Protein AF-A0AAW4WTK1-F1 (afdb_monomer)

Secondary structure (DSSP, 8-state):
--TT---------TT-TTTTTSSHHHHHHHHHHHHHHHH-TTS-EEEEEETT-HHHHHHHHHTT-EEEEEEEEEEETTEEEEEEEEEE-

Structure (mmCIF, N/CA/C/O backbone):
data_AF-A0AAW4WTK1-F1
#
_entry.id   AF-A0AAW4WTK1-F1
#
loop_
_atom_site.group_PDB
_atom_site.id
_atom_site.type_symbol
_atom_site.label_atom_id
_atom_site.label_alt_id
_atom_site.label_comp_id
_atom_site.label_asym_id
_atom_site.label_entity_id
_atom_site.label_seq_id
_atom_site.pdbx_PDB_ins_code
_atom_site.Cartn_x
_atom_site.Cartn_y
_atom_site.Cartn_z
_atom_site.occupancy
_atom_site.B_iso_or_equiv
_atom_site.auth_seq_id
_atom_site.auth_comp_id
_atom_site.auth_asym_id
_atom_site.auth_atom_id
_atom_site.pdbx_PDB_model_num
ATOM 1 N N . GLN A 1 1 ? 2.276 19.692 -7.022 1.00 27.14 1 GLN A N 1
ATOM 2 C CA . GLN A 1 1 ? 1.733 20.172 -5.735 1.00 27.14 1 GLN A CA 1
ATOM 3 C C . GLN A 1 1 ? 0.833 19.074 -5.177 1.00 27.14 1 GLN A C 1
ATOM 5 O O . GLN A 1 1 ? -0.279 18.928 -5.651 1.00 27.14 1 GLN A O 1
ATOM 10 N N . CYS A 1 2 ? 1.327 18.253 -4.246 1.00 25.11 2 CYS A N 1
ATOM 11 C CA . CYS A 1 2 ? 0.506 17.281 -3.512 1.00 25.11 2 CYS A CA 1
ATOM 12 C C . CYS A 1 2 ? 0.571 17.647 -2.032 1.00 25.11 2 CYS A C 1
ATOM 14 O O . CYS A 1 2 ? 1.368 17.114 -1.266 1.00 25.11 2 CYS A O 1
ATOM 16 N N . GLN A 1 3 ? -0.224 18.648 -1.669 1.00 27.06 3 GLN A N 1
ATOM 17 C CA . GLN A 1 3 ? -0.492 19.008 -0.285 1.00 27.06 3 GLN A CA 1
ATOM 18 C C . GLN A 1 3 ? -1.513 17.991 0.256 1.00 27.06 3 GLN A C 1
ATOM 20 O O . GLN A 1 3 ? -2.546 17.796 -0.376 1.00 27.06 3 GLN A O 1
ATOM 25 N N . ASN A 1 4 ? -1.217 17.353 1.397 1.00 31.45 4 ASN A N 1
ATOM 26 C CA . ASN A 1 4 ? -2.082 16.456 2.203 1.00 31.45 4 ASN A CA 1
ATOM 27 C C . ASN A 1 4 ? -1.891 14.933 2.130 1.00 31.45 4 ASN A C 1
ATOM 29 O O . ASN A 1 4 ? -2.706 14.204 2.701 1.00 31.45 4 ASN A O 1
ATOM 33 N N . CYS A 1 5 ? -0.802 14.435 1.558 1.00 32.16 5 CYS A N 1
ATOM 34 C CA . CYS A 1 5 ? -0.487 13.012 1.630 1.00 32.16 5 CYS A CA 1
ATOM 35 C C . CYS A 1 5 ? 0.572 12.783 2.707 1.00 32.16 5 CYS A C 1
ATOM 37 O O . CYS A 1 5 ? 1.702 13.242 2.555 1.00 32.16 5 CYS A O 1
ATOM 39 N N . PHE A 1 6 ? 0.210 12.108 3.802 1.00 35.06 6 PHE A N 1
ATOM 40 C CA . PHE A 1 6 ? 1.169 11.602 4.787 1.00 35.06 6 PHE A CA 1
ATOM 41 C C . PHE A 1 6 ? 2.040 10.540 4.097 1.00 35.06 6 PHE A C 1
ATOM 43 O O . PHE A 1 6 ? 1.809 9.342 4.219 1.00 35.06 6 PHE A O 1
ATOM 50 N N . PHE A 1 7 ? 3.036 10.987 3.328 1.00 36.56 7 PHE A N 1
ATOM 51 C CA . PHE A 1 7 ? 4.183 10.173 2.973 1.00 36.56 7 PHE A CA 1
ATOM 52 C C . PHE A 1 7 ? 4.898 9.900 4.283 1.00 36.56 7 PHE A C 1
ATOM 54 O O . PHE A 1 7 ? 5.755 10.668 4.725 1.00 36.56 7 PHE A O 1
ATOM 61 N N . VAL A 1 8 ? 4.542 8.797 4.935 1.00 43.66 8 VAL A N 1
ATOM 62 C CA . VAL A 1 8 ? 5.515 8.192 5.821 1.00 43.66 8 VAL A CA 1
ATOM 63 C C . VAL A 1 8 ? 6.641 7.815 4.866 1.00 43.66 8 VAL A C 1
ATOM 65 O O . VAL A 1 8 ? 6.495 6.946 4.011 1.00 43.66 8 VAL A O 1
ATOM 68 N N . TYR A 1 9 ? 7.748 8.534 4.956 1.00 43.38 9 TYR A N 1
ATOM 69 C CA . TYR A 1 9 ? 9.036 8.015 4.559 1.00 43.38 9 TYR A CA 1
ATOM 70 C C . TYR A 1 9 ? 9.513 7.148 5.736 1.00 43.38 9 TYR A C 1
ATOM 72 O O . TYR A 1 9 ? 10.382 7.608 6.474 1.00 43.38 9 TYR A O 1
ATOM 80 N N . PRO A 1 10 ? 9.050 5.899 5.991 1.00 45.72 10 PRO A N 1
ATOM 81 C CA . PRO A 1 10 ? 9.949 4.978 6.623 1.00 45.72 10 PRO A CA 1
ATOM 82 C C . PRO A 1 10 ? 10.782 4.409 5.474 1.00 45.72 10 PRO A C 1
ATOM 84 O O . PRO A 1 10 ? 10.712 3.223 5.166 1.00 45.72 10 PRO A O 1
ATOM 87 N N . ILE A 1 11 ? 11.677 5.241 4.930 1.00 42.91 11 ILE A N 1
ATOM 88 C CA . ILE A 1 11 ? 13.018 4.758 4.586 1.00 42.91 11 ILE A CA 1
ATOM 89 C C . ILE A 1 11 ? 13.749 4.535 5.925 1.00 42.91 11 ILE A C 1
ATOM 91 O O . ILE A 1 11 ? 14.867 4.980 6.148 1.00 42.91 11 ILE A O 1
ATOM 95 N N . ILE A 1 12 ? 13.099 3.853 6.875 1.00 46.19 12 ILE A N 1
ATOM 96 C CA . ILE A 1 12 ? 13.806 3.139 7.922 1.00 46.19 12 ILE A CA 1
ATOM 97 C C . ILE A 1 12 ? 14.131 1.834 7.241 1.00 46.19 12 ILE A C 1
ATOM 99 O O . ILE A 1 12 ? 13.378 0.862 7.201 1.00 46.19 12 ILE A O 1
ATOM 103 N N . ASP A 1 13 ? 15.201 2.001 6.496 1.00 43.38 13 ASP A N 1
ATOM 104 C CA . ASP A 1 13 ? 15.622 1.222 5.383 1.00 43.38 13 ASP A CA 1
ATOM 105 C C . ASP A 1 13 ? 15.647 -0.253 5.788 1.00 43.38 13 ASP A C 1
ATOM 107 O O . ASP A 1 13 ? 16.435 -0.673 6.636 1.00 43.38 13 ASP A O 1
ATOM 111 N N . CYS A 1 14 ? 14.831 -1.078 5.129 1.00 40.91 14 CYS A N 1
ATOM 112 C CA . CYS A 1 14 ? 15.135 -2.506 5.043 1.00 40.91 14 CYS A CA 1
ATOM 113 C C . CYS A 1 14 ? 16.499 -2.750 4.346 1.00 40.91 14 CYS A C 1
ATOM 115 O O . CYS A 1 14 ? 16.912 -3.908 4.244 1.00 40.91 14 CYS A O 1
ATOM 117 N N . ASN A 1 15 ? 17.198 -1.697 3.879 1.00 40.78 15 ASN A N 1
ATOM 118 C CA . ASN A 1 15 ? 18.610 -1.727 3.494 1.00 40.78 15 ASN A CA 1
ATOM 119 C C . ASN A 1 15 ? 19.604 -1.324 4.598 1.00 40.78 15 ASN A C 1
ATOM 121 O O . ASN A 1 15 ? 20.806 -1.474 4.370 1.00 40.78 15 ASN A O 1
ATOM 125 N N . LEU A 1 16 ? 19.186 -0.899 5.801 1.00 43.38 16 LEU A N 1
ATOM 126 C CA . LEU A 1 16 ? 20.127 -0.739 6.914 1.00 43.38 16 LEU A CA 1
ATOM 127 C C . LEU A 1 16 ? 20.472 -2.140 7.439 1.00 43.38 16 LEU A C 1
ATOM 129 O O . LEU A 1 16 ? 19.848 -2.669 8.359 1.00 43.38 16 LEU A O 1
ATOM 133 N N . LYS A 1 17 ? 21.466 -2.764 6.798 1.00 43.84 17 LYS A N 1
ATOM 134 C CA . LYS A 1 17 ? 21.923 -4.154 6.993 1.00 43.84 17 LYS A CA 1
ATOM 135 C C . LYS A 1 17 ? 22.105 -4.549 8.473 1.00 43.84 17 LYS A C 1
ATOM 137 O O . LYS A 1 17 ? 21.963 -5.720 8.804 1.00 43.84 17 LYS A O 1
ATOM 142 N N . ASN A 1 18 ? 22.343 -3.573 9.357 1.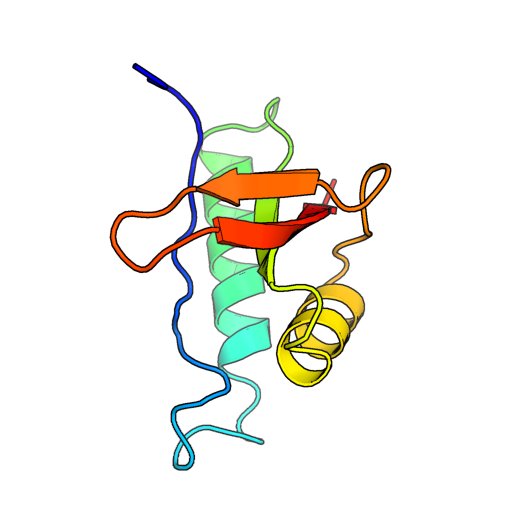00 45.34 18 ASN A N 1
ATOM 143 C CA . ASN A 1 18 ? 22.594 -3.749 10.793 1.00 45.34 18 ASN A CA 1
ATOM 144 C C . ASN A 1 18 ? 21.345 -3.729 11.704 1.00 45.34 18 ASN A C 1
ATOM 146 O O . ASN A 1 18 ? 21.465 -4.003 12.899 1.00 45.34 18 ASN A O 1
ATOM 150 N N . LEU A 1 19 ? 20.152 -3.409 11.184 1.00 49.88 19 LEU A N 1
ATOM 151 C CA . LEU A 1 19 ? 18.897 -3.366 11.963 1.00 49.88 19 LEU A CA 1
ATOM 152 C C . LEU A 1 19 ? 17.825 -4.352 11.466 1.00 49.88 19 LEU A C 1
ATOM 154 O O . LEU A 1 19 ? 16.756 -4.465 12.075 1.00 49.88 19 LEU A O 1
ATOM 158 N N . CYS A 1 20 ? 18.110 -5.108 10.401 1.00 47.38 20 CYS A N 1
ATOM 159 C CA . CYS A 1 20 ? 17.284 -6.243 9.993 1.00 47.38 20 CYS A CA 1
ATOM 160 C C . CYS A 1 20 ? 17.176 -7.290 11.123 1.00 47.38 20 CYS A C 1
ATOM 162 O O . CYS A 1 20 ? 18.096 -7.468 11.914 1.00 47.38 20 CYS A O 1
ATOM 164 N N . ASN A 1 21 ? 16.039 -7.995 11.190 1.00 52.56 21 ASN A N 1
ATOM 165 C CA . ASN A 1 21 ? 15.713 -9.052 12.169 1.00 52.56 21 ASN A CA 1
ATOM 166 C C . ASN A 1 21 ? 15.490 -8.623 13.631 1.00 52.56 21 ASN A C 1
ATOM 168 O O . ASN A 1 21 ? 15.309 -9.479 14.491 1.00 52.56 21 ASN A O 1
ATOM 172 N N . LYS A 1 22 ? 15.407 -7.320 13.927 1.00 59.59 22 LYS A N 1
ATOM 173 C CA . LYS A 1 22 ? 15.102 -6.821 15.284 1.00 59.59 22 LYS A CA 1
ATOM 174 C C . LYS A 1 22 ? 13.661 -6.323 15.478 1.00 59.59 22 LYS A C 1
ATOM 176 O O . LYS A 1 22 ? 13.371 -5.646 16.455 1.00 59.59 22 LYS A O 1
ATOM 181 N N . HIS A 1 23 ? 12.753 -6.622 14.544 1.00 62.69 23 HIS A N 1
ATOM 182 C CA . HIS A 1 23 ? 11.329 -6.225 14.574 1.00 62.69 23 HIS A CA 1
ATOM 183 C C . HIS A 1 23 ? 11.045 -4.706 14.645 1.00 62.69 23 HIS A C 1
ATOM 185 O O . HIS A 1 23 ? 9.884 -4.300 14.720 1.00 62.69 23 HIS A O 1
ATOM 191 N N . TYR A 1 24 ? 12.064 -3.843 14.540 1.00 65.69 24 TYR A N 1
ATOM 192 C CA . TYR A 1 24 ? 11.888 -2.386 14.592 1.00 65.69 24 TYR A CA 1
ATOM 193 C C . TYR A 1 24 ? 10.994 -1.849 13.476 1.00 65.69 24 TYR A C 1
ATOM 195 O O . TYR A 1 24 ? 10.145 -1.011 13.752 1.00 65.69 24 TYR A O 1
ATOM 203 N N . GLY A 1 25 ? 11.120 -2.372 12.250 1.00 64.56 25 GLY A N 1
ATOM 204 C CA . GLY A 1 25 ? 10.294 -1.931 11.121 1.00 64.56 25 GLY A CA 1
ATOM 205 C C . GLY A 1 25 ? 8.796 -2.112 11.381 1.00 64.56 25 GLY A C 1
ATOM 206 O O . GLY A 1 25 ? 8.018 -1.188 11.178 1.00 64.56 25 GLY A O 1
ATOM 207 N N . GLN A 1 26 ? 8.394 -3.265 11.925 1.00 67.75 26 GLN A N 1
ATOM 208 C CA . GLN A 1 26 ? 6.997 -3.525 12.288 1.00 67.75 26 GLN A CA 1
ATOM 209 C C . GLN A 1 26 ? 6.539 -2.647 13.454 1.00 67.75 26 GLN A C 1
ATOM 211 O O . GLN A 1 26 ? 5.445 -2.091 13.407 1.00 67.75 26 GLN A O 1
ATOM 216 N N . ARG A 1 27 ? 7.380 -2.483 14.483 1.00 74.06 27 ARG A N 1
ATOM 217 C CA . ARG A 1 27 ? 7.046 -1.668 15.657 1.00 74.06 27 ARG A CA 1
ATOM 218 C C . ARG A 1 27 ? 6.878 -0.194 15.295 1.00 74.06 27 ARG A C 1
ATOM 220 O O . ARG A 1 27 ? 5.916 0.427 15.730 1.00 74.06 27 ARG A O 1
A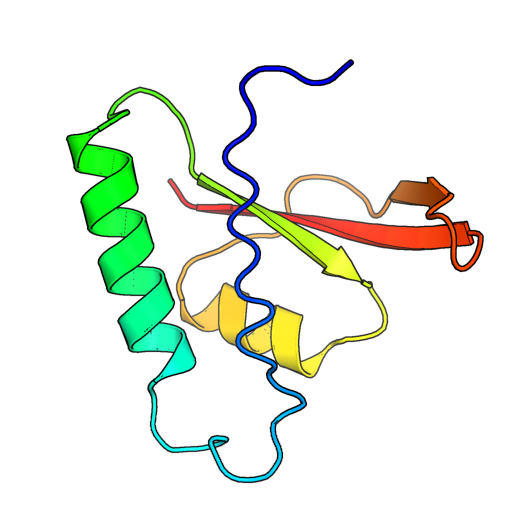TOM 227 N N . MET A 1 28 ? 7.770 0.345 14.468 1.00 75.56 28 MET A N 1
ATOM 228 C CA . MET A 1 28 ? 7.679 1.712 13.958 1.00 75.56 28 MET A CA 1
ATOM 229 C C . MET A 1 28 ? 6.436 1.893 13.094 1.00 75.56 28 MET A C 1
ATOM 231 O O . MET A 1 28 ? 5.670 2.808 13.359 1.00 75.56 28 MET A O 1
ATOM 235 N N . LEU A 1 29 ? 6.169 0.983 12.149 1.00 75.38 29 LEU A N 1
ATOM 236 C CA . LEU A 1 29 ? 4.944 1.029 11.343 1.00 75.38 29 LEU A CA 1
ATOM 237 C C . LEU A 1 29 ? 3.679 0.980 12.205 1.00 75.38 29 LEU A C 1
ATOM 239 O O . LEU A 1 29 ? 2.729 1.704 11.927 1.00 75.38 29 LEU A O 1
ATOM 243 N N . SER A 1 30 ? 3.669 0.165 13.262 1.00 76.44 30 SER A N 1
ATOM 244 C CA . SER A 1 30 ? 2.545 0.104 14.196 1.00 76.44 30 SER A CA 1
ATOM 245 C C . SER A 1 30 ? 2.365 1.420 14.948 1.00 76.44 30 SER A C 1
ATOM 247 O O . SER A 1 30 ? 1.256 1.934 14.998 1.00 76.44 30 SER A O 1
ATOM 249 N N . ILE A 1 31 ? 3.442 1.998 15.489 1.00 79.75 31 ILE A N 1
ATOM 250 C CA . ILE A 1 31 ? 3.386 3.287 16.195 1.00 79.75 31 ILE A CA 1
ATOM 251 C C . ILE A 1 31 ? 2.925 4.399 15.246 1.00 79.75 31 ILE A C 1
ATOM 253 O O . ILE A 1 31 ? 2.057 5.190 15.602 1.00 79.75 31 ILE A O 1
ATOM 257 N N . THR A 1 32 ? 3.461 4.447 14.026 1.00 78.25 32 THR A N 1
ATOM 258 C CA . THR A 1 32 ? 3.055 5.430 13.020 1.00 78.25 32 THR A CA 1
ATOM 259 C C . THR A 1 32 ? 1.587 5.273 12.637 1.00 78.25 32 THR A C 1
ATOM 261 O O . THR A 1 32 ? 0.898 6.278 12.501 1.00 78.25 32 THR A O 1
ATOM 264 N N . TYR A 1 33 ? 1.090 4.042 12.503 1.00 79.06 33 TYR A N 1
ATOM 265 C CA . TYR A 1 33 ? -0.323 3.782 12.240 1.00 79.06 33 TYR A CA 1
ATOM 266 C C . TYR A 1 33 ? -1.220 4.267 13.386 1.00 79.06 33 TYR A C 1
ATOM 268 O O . TYR A 1 33 ? -2.185 4.981 13.131 1.00 79.06 33 TYR A O 1
ATOM 276 N N . GLU A 1 34 ? -0.863 3.975 14.640 1.00 82.62 34 GLU A N 1
ATOM 277 C CA . GLU A 1 34 ? -1.593 4.470 15.816 1.00 82.62 34 GLU A CA 1
ATOM 278 C C . GLU A 1 34 ? -1.626 6.004 15.871 1.00 82.62 34 GLU A C 1
ATOM 280 O O . GLU A 1 34 ? -2.672 6.608 16.110 1.00 82.62 34 GLU A O 1
ATOM 285 N N . ILE A 1 35 ? -0.490 6.659 15.604 1.00 82.50 35 ILE A N 1
ATOM 286 C CA . ILE A 1 35 ? -0.408 8.124 15.540 1.00 82.50 35 ILE A CA 1
ATOM 287 C C . ILE A 1 35 ? -1.271 8.655 14.389 1.00 82.50 35 ILE A C 1
ATOM 289 O O . ILE A 1 35 ? -2.031 9.601 14.582 1.00 82.50 35 ILE A O 1
ATOM 293 N N . SER A 1 36 ? -1.203 8.027 13.213 1.00 79.69 36 SER A N 1
ATOM 294 C CA . SER A 1 36 ? -2.001 8.406 12.047 1.00 79.69 36 SER A CA 1
ATOM 295 C C . SER A 1 36 ? -3.498 8.287 12.322 1.00 79.69 36 SER A C 1
ATOM 297 O O . SER A 1 36 ? -4.229 9.216 12.004 1.00 79.69 36 SER A O 1
ATOM 299 N N . LYS A 1 37 ? -3.965 7.204 12.959 1.00 81.44 37 LYS A N 1
ATOM 300 C CA . LYS A 1 37 ? -5.379 7.055 13.339 1.00 81.44 37 LYS A CA 1
ATOM 301 C C . LYS A 1 37 ? -5.822 8.077 14.378 1.00 81.44 37 LYS A C 1
ATOM 303 O O . LYS A 1 37 ? -6.944 8.564 14.292 1.00 81.44 37 LYS A O 1
ATOM 308 N N . LYS A 1 38 ? -4.957 8.432 15.332 1.00 83.69 38 LYS A N 1
ATOM 309 C CA . LYS A 1 38 ? -5.264 9.476 16.321 1.00 83.69 38 LYS A CA 1
ATOM 310 C C . LYS A 1 38 ? -5.373 10.863 15.692 1.00 83.69 38 LYS A C 1
ATOM 312 O O . LYS A 1 38 ? -6.263 11.619 16.060 1.00 83.69 38 LYS A O 1
ATOM 317 N N . LEU A 1 39 ? -4.473 11.201 14.769 1.00 81.81 39 LEU A N 1
ATOM 318 C CA . LEU A 1 39 ? -4.438 12.521 14.134 1.00 81.81 39 LEU A CA 1
ATOM 319 C C . LEU A 1 39 ? -5.442 12.651 12.980 1.00 81.81 39 LEU A C 1
ATOM 321 O O . LEU A 1 39 ? -6.014 13.718 12.774 1.00 81.81 39 LEU A O 1
ATOM 325 N N . TYR A 1 40 ? -5.659 11.573 12.227 1.00 80.12 40 TYR A N 1
ATOM 326 C CA . TYR A 1 40 ? -6.476 11.545 11.015 1.00 80.12 40 TYR A CA 1
ATOM 327 C C . TYR A 1 40 ? -7.301 10.250 10.939 1.00 80.12 40 TYR A C 1
ATOM 329 O O . TYR A 1 40 ? -7.049 9.405 10.079 1.00 80.12 40 TYR A O 1
ATOM 337 N N . PRO A 1 41 ? -8.323 10.086 11.795 1.00 76.75 41 PRO A N 1
ATOM 338 C CA . PRO A 1 41 ? -9.105 8.848 11.874 1.00 76.75 41 PRO A CA 1
ATOM 339 C C . PRO A 1 41 ? -9.821 8.490 10.565 1.00 76.75 41 PRO A C 1
ATOM 341 O O . PRO A 1 41 ? -10.035 7.317 10.281 1.00 76.75 41 PRO A O 1
ATOM 344 N N . ASN A 1 42 ? -10.142 9.493 9.745 1.00 79.81 42 ASN A N 1
ATOM 345 C CA . ASN A 1 42 ? -10.880 9.320 8.492 1.00 79.81 42 ASN A CA 1
ATOM 346 C C . ASN A 1 42 ? -9.971 9.180 7.260 1.00 79.81 42 ASN A C 1
ATOM 348 O O . ASN A 1 42 ? -10.474 9.183 6.138 1.00 79.81 42 ASN A O 1
ATOM 352 N N . LYS A 1 43 ? -8.642 9.130 7.433 1.00 76.62 43 LYS A N 1
ATOM 353 C CA . LYS A 1 43 ? -7.704 9.011 6.310 1.00 76.62 43 LYS A CA 1
ATOM 354 C C . LYS A 1 43 ? -6.993 7.658 6.348 1.00 76.62 43 LYS A C 1
ATOM 356 O O . LYS A 1 43 ? -6.314 7.373 7.335 1.00 76.62 43 LYS A O 1
ATOM 361 N N . PRO A 1 44 ? -7.099 6.845 5.283 1.00 72.88 44 PRO A N 1
ATOM 362 C CA . PRO A 1 44 ? -6.358 5.596 5.198 1.00 72.88 44 PRO A CA 1
ATOM 363 C C . PRO A 1 44 ? -4.858 5.882 5.105 1.00 72.88 44 PRO A C 1
ATOM 365 O O . PRO A 1 44 ? -4.424 6.835 4.447 1.00 72.88 44 PRO A O 1
ATOM 368 N N . LEU A 1 45 ? -4.059 5.044 5.764 1.00 81.31 45 LEU A N 1
ATOM 369 C CA . LEU A 1 45 ? -2.610 5.136 5.686 1.00 81.31 45 LEU A CA 1
ATOM 370 C C . LEU A 1 45 ? -2.146 4.418 4.422 1.00 81.31 45 LEU A C 1
ATOM 372 O O . LEU A 1 45 ? -2.501 3.261 4.198 1.00 81.31 45 LEU A O 1
ATOM 376 N N . TYR A 1 46 ? -1.315 5.073 3.620 1.00 83.50 46 TYR A N 1
ATOM 377 C CA . TYR A 1 46 ? -0.732 4.449 2.443 1.00 83.50 46 TYR A CA 1
ATOM 378 C C . TYR A 1 46 ? 0.750 4.776 2.300 1.00 83.50 46 TYR A C 1
ATOM 380 O O . TYR A 1 46 ? 1.251 5.749 2.861 1.00 83.50 46 TYR A O 1
ATOM 388 N N . LEU A 1 47 ? 1.449 3.926 1.558 1.00 82.62 47 LEU A N 1
ATOM 389 C CA . LEU A 1 47 ? 2.861 4.066 1.234 1.00 82.62 47 LEU A CA 1
ATOM 390 C C . LEU A 1 47 ? 3.123 3.649 -0.209 1.00 82.62 47 LEU A C 1
ATOM 392 O O . LEU A 1 47 ? 2.360 2.886 -0.800 1.00 82.62 47 LEU A O 1
ATOM 396 N N . GLU A 1 48 ? 4.228 4.134 -0.758 1.00 83.88 48 GLU A N 1
ATOM 397 C CA . GLU A 1 48 ? 4.692 3.783 -2.096 1.00 83.88 48 GLU A CA 1
ATOM 398 C C . GLU A 1 48 ? 5.992 2.986 -1.977 1.00 83.88 48 GLU A C 1
ATOM 400 O O . GLU A 1 48 ? 6.931 3.395 -1.293 1.00 83.88 48 GLU A O 1
ATOM 405 N N . VAL A 1 49 ? 6.060 1.831 -2.634 1.00 81.94 49 VAL A N 1
ATOM 406 C CA . VAL A 1 49 ? 7.233 0.951 -2.600 1.00 81.94 49 VAL A CA 1
ATOM 407 C C . VAL A 1 49 ? 7.635 0.565 -4.013 1.00 81.94 49 VAL A C 1
ATOM 409 O O . VAL A 1 49 ? 6.791 0.225 -4.834 1.00 81.94 49 VAL A O 1
ATOM 412 N N . ARG A 1 50 ? 8.935 0.596 -4.317 1.00 83.56 50 ARG A N 1
ATOM 413 C C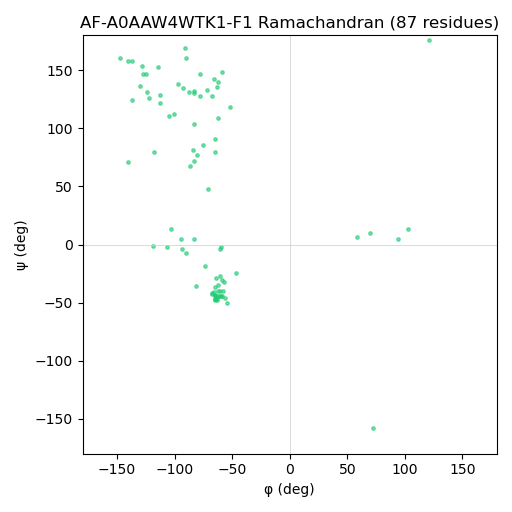A . ARG A 1 50 ? 9.430 0.150 -5.626 1.00 83.56 50 ARG A CA 1
ATOM 414 C C . ARG A 1 50 ? 9.144 -1.338 -5.821 1.00 83.56 50 ARG A C 1
ATOM 416 O O . ARG A 1 50 ? 9.426 -2.136 -4.926 1.00 83.56 50 ARG A O 1
ATOM 423 N N . THR A 1 51 ? 8.651 -1.714 -6.999 1.00 84.31 51 THR A N 1
ATOM 424 C CA . THR A 1 51 ? 8.234 -3.097 -7.305 1.00 84.31 51 THR A CA 1
ATOM 425 C C . THR A 1 51 ? 9.365 -4.115 -7.149 1.00 84.31 51 THR A C 1
ATOM 427 O O . THR A 1 51 ? 9.120 -5.256 -6.765 1.00 84.31 51 THR A O 1
ATOM 430 N N . TRP A 1 52 ? 10.614 -3.699 -7.379 1.00 81.06 52 TRP A N 1
ATOM 431 C CA . TRP A 1 52 ? 11.792 -4.555 -7.235 1.00 81.06 52 TRP A CA 1
ATOM 432 C C . TRP A 1 52 ? 12.175 -4.840 -5.774 1.00 81.06 52 TRP A C 1
ATOM 434 O O . TRP A 1 52 ? 12.886 -5.808 -5.499 1.00 81.06 52 TRP A O 1
ATOM 444 N N . ASN A 1 53 ? 11.702 -4.046 -4.805 1.00 78.00 53 ASN A N 1
ATOM 445 C CA . ASN A 1 53 ? 12.036 -4.231 -3.393 1.00 78.00 53 ASN A CA 1
ATOM 446 C C . ASN A 1 53 ? 11.078 -5.223 -2.713 1.00 78.00 53 ASN A C 1
ATOM 448 O O . ASN A 1 53 ? 10.298 -4.884 -1.820 1.00 78.00 53 ASN A O 1
ATOM 452 N N . ILE A 1 54 ? 11.176 -6.492 -3.118 1.00 80.94 54 I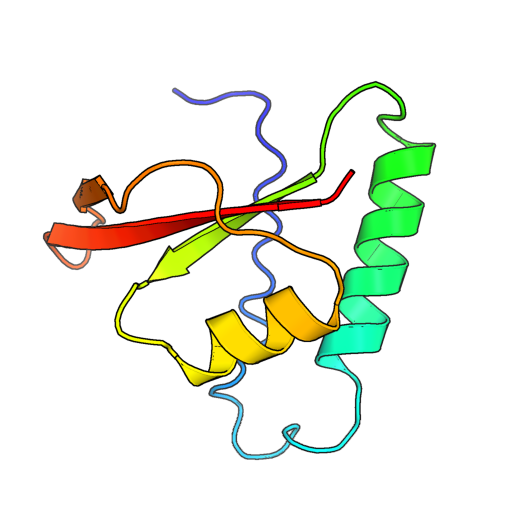LE A N 1
ATOM 453 C CA . ILE A 1 54 ? 10.341 -7.592 -2.608 1.00 80.94 54 ILE A CA 1
ATOM 454 C C . ILE A 1 54 ? 10.448 -7.740 -1.082 1.00 80.94 54 ILE A C 1
ATOM 456 O O . ILE A 1 54 ? 9.479 -8.116 -0.419 1.00 80.94 54 ILE A O 1
ATOM 460 N N . ARG A 1 55 ? 11.610 -7.426 -0.494 1.00 78.06 55 ARG A N 1
ATOM 461 C CA . ARG A 1 55 ? 11.814 -7.494 0.961 1.00 78.06 55 ARG A CA 1
ATOM 462 C C . ARG A 1 55 ? 10.939 -6.478 1.694 1.00 78.06 55 ARG A C 1
ATOM 464 O O . ARG A 1 55 ? 10.282 -6.851 2.666 1.00 78.06 55 ARG A O 1
ATOM 471 N N . ALA A 1 56 ? 10.912 -5.231 1.225 1.00 75.75 56 ALA A N 1
ATOM 472 C CA . ALA A 1 56 ? 10.062 -4.192 1.797 1.00 75.75 56 ALA A CA 1
ATOM 473 C C . ALA A 1 56 ? 8.576 -4.527 1.608 1.00 75.75 56 ALA A C 1
ATOM 475 O O . ALA A 1 56 ? 7.826 -4.486 2.580 1.00 75.75 56 ALA A O 1
ATOM 476 N N . ILE A 1 57 ? 8.179 -4.983 0.412 1.00 82.44 57 ILE A N 1
ATOM 477 C CA . ILE A 1 57 ? 6.796 -5.403 0.123 1.00 82.44 57 ILE A CA 1
ATOM 478 C C . ILE A 1 57 ? 6.331 -6.470 1.124 1.00 82.44 57 ILE A C 1
ATOM 480 O O . ILE A 1 57 ? 5.301 -6.299 1.774 1.00 82.44 57 ILE A O 1
ATOM 484 N N . LYS A 1 58 ? 7.121 -7.532 1.333 1.00 82.75 58 LYS A N 1
ATOM 485 C CA . LYS A 1 58 ? 6.794 -8.584 2.313 1.00 82.75 58 LYS A CA 1
ATOM 486 C C . LYS A 1 58 ? 6.732 -8.060 3.751 1.00 82.75 58 LYS A C 1
ATOM 488 O O . LYS A 1 58 ? 5.927 -8.546 4.543 1.00 82.75 58 LYS A O 1
ATOM 493 N N . CYS A 1 59 ? 7.577 -7.095 4.114 1.00 79.38 59 CYS A N 1
ATOM 494 C CA . CYS A 1 59 ? 7.554 -6.469 5.438 1.00 79.38 59 CYS A CA 1
ATOM 495 C C . CYS A 1 59 ? 6.247 -5.696 5.665 1.00 79.38 59 CYS A C 1
ATOM 497 O O . CYS A 1 59 ? 5.583 -5.898 6.682 1.00 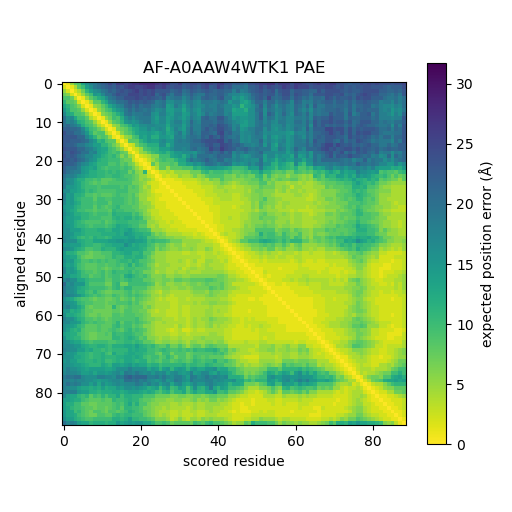79.38 59 CYS A O 1
ATOM 499 N N . TYR A 1 60 ? 5.841 -4.880 4.689 1.00 81.94 60 TYR A N 1
ATOM 500 C CA . TYR A 1 60 ? 4.593 -4.123 4.743 1.00 81.94 60 TYR A CA 1
ATOM 501 C C . TYR A 1 60 ? 3.368 -5.045 4.729 1.00 81.94 60 TYR A C 1
ATOM 503 O O . TYR A 1 60 ? 2.465 -4.849 5.539 1.00 81.94 60 TYR A O 1
ATOM 511 N N . GLN A 1 61 ? 3.376 -6.111 3.920 1.00 85.88 61 GLN A N 1
ATOM 512 C CA . GLN A 1 61 ? 2.333 -7.146 3.943 1.00 85.88 61 GLN A CA 1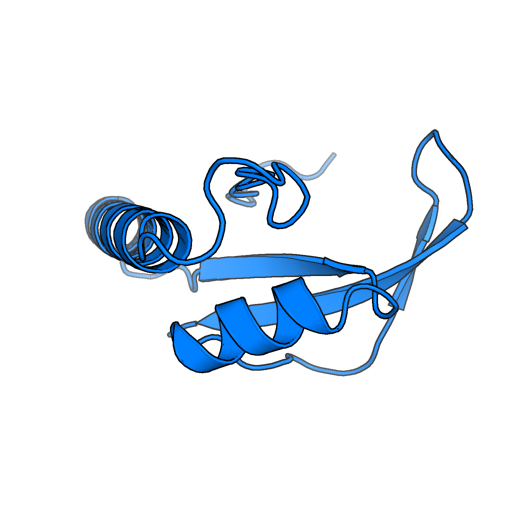
ATOM 513 C C . GLN A 1 61 ? 2.169 -7.772 5.333 1.00 85.88 61 GLN A C 1
ATOM 515 O O . GLN A 1 61 ? 1.056 -7.859 5.846 1.00 85.88 61 GLN A O 1
ATOM 520 N N . LYS A 1 62 ? 3.276 -8.136 5.997 1.00 83.00 62 LYS A N 1
ATOM 521 C CA . LYS A 1 62 ? 3.245 -8.646 7.381 1.00 83.00 62 LYS A CA 1
ATOM 522 C C . LYS A 1 62 ? 2.745 -7.615 8.394 1.00 83.00 62 LYS A C 1
ATOM 524 O O . LYS A 1 62 ? 2.198 -7.997 9.419 1.00 83.00 62 LYS A O 1
ATOM 529 N N . ALA A 1 63 ? 2.943 -6.327 8.124 1.00 78.00 63 ALA A N 1
ATOM 530 C CA . ALA A 1 63 ? 2.441 -5.233 8.951 1.00 78.00 63 ALA A CA 1
ATOM 531 C C . ALA A 1 63 ? 0.971 -4.864 8.652 1.00 78.00 63 ALA A C 1
ATOM 533 O O . ALA A 1 63 ? 0.471 -3.893 9.217 1.00 78.00 63 ALA A O 1
ATOM 534 N N . GLY A 1 64 ? 0.286 -5.610 7.776 1.00 86.44 64 GLY A N 1
ATOM 535 C CA . GLY A 1 64 ? -1.131 -5.425 7.454 1.00 86.44 64 GLY A CA 1
ATOM 536 C C . GLY A 1 64 ? -1.412 -4.537 6.242 1.00 86.44 64 GLY A C 1
ATOM 537 O O . GLY A 1 64 ? -2.576 -4.277 5.952 1.00 86.44 64 GLY A O 1
ATOM 538 N N . PHE A 1 65 ? -0.382 -4.082 5.523 1.00 87.25 65 PHE A N 1
ATOM 539 C CA . PHE A 1 65 ? -0.576 -3.340 4.279 1.00 87.25 65 PHE A CA 1
ATOM 540 C C . PHE A 1 65 ? -0.914 -4.279 3.119 1.00 87.25 65 PHE A C 1
ATOM 542 O O . PHE A 1 65 ? -0.402 -5.395 3.025 1.00 87.25 65 PHE A O 1
ATOM 549 N N . ARG A 1 66 ? -1.730 -3.806 2.183 1.00 90.81 66 ARG A N 1
ATOM 550 C CA . ARG A 1 66 ? -2.122 -4.531 0.969 1.00 90.81 66 ARG A CA 1
ATOM 551 C C . ARG A 1 66 ? -1.802 -3.684 -0.247 1.00 90.81 66 ARG A C 1
ATOM 553 O O . ARG A 1 66 ? -1.867 -2.466 -0.157 1.00 90.81 66 ARG A O 1
ATOM 560 N N . ILE A 1 67 ? -1.429 -4.318 -1.355 1.00 90.69 67 ILE A N 1
ATOM 561 C CA . ILE A 1 67 ? -1.218 -3.596 -2.614 1.00 90.69 67 ILE A CA 1
ATOM 562 C C . ILE A 1 67 ? -2.579 -3.088 -3.091 1.00 90.69 67 ILE A C 1
ATOM 564 O O . ILE A 1 67 ? -3.529 -3.864 -3.168 1.00 90.69 67 ILE A O 1
ATOM 568 N N . ASP A 1 68 ? -2.646 -1.793 -3.370 1.00 89.75 68 ASP A N 1
ATOM 569 C CA . ASP A 1 68 ? -3.822 -1.105 -3.882 1.00 89.75 68 ASP A CA 1
ATOM 570 C C . ASP A 1 68 ? -3.625 -0.810 -5.368 1.00 89.75 68 ASP A C 1
ATOM 572 O O . ASP A 1 68 ? -2.770 -0.007 -5.752 1.00 89.75 68 ASP A O 1
ATOM 576 N N . GLY A 1 69 ? -4.394 -1.503 -6.204 1.00 88.06 69 GLY A N 1
ATOM 577 C CA . GLY A 1 69 ? -4.342 -1.358 -7.654 1.00 88.06 69 GLY A CA 1
ATOM 578 C C . GLY A 1 69 ? -3.093 -1.952 -8.316 1.00 88.06 69 GLY A C 1
ATOM 579 O O . GLY A 1 69 ? -2.449 -2.873 -7.809 1.00 88.06 69 GLY A O 1
ATOM 580 N N . GLN A 1 70 ? -2.797 -1.452 -9.517 1.00 88.44 70 GLN A N 1
ATOM 581 C CA . GLN A 1 70 ? -1.670 -1.900 -10.333 1.00 88.44 70 GLN A CA 1
ATOM 582 C C . GLN A 1 70 ? -0.402 -1.093 -10.042 1.00 88.44 70 GLN A C 1
ATOM 584 O O . GLN A 1 70 ? -0.446 0.016 -9.507 1.00 88.44 70 GLN A O 1
ATOM 589 N N . ALA A 1 71 ? 0.743 -1.664 -10.416 1.00 88.44 71 ALA A N 1
ATOM 590 C CA . ALA A 1 71 ? 1.997 -0.931 -10.384 1.00 88.44 71 ALA A CA 1
ATOM 591 C C . ALA A 1 71 ? 1.929 0.261 -11.349 1.00 88.44 71 ALA A C 1
ATOM 593 O O . ALA A 1 71 ? 1.411 0.129 -12.455 1.00 88.44 71 ALA A O 1
ATOM 594 N N . TYR A 1 72 ? 2.477 1.401 -10.947 1.00 85.44 72 TYR A N 1
ATOM 595 C CA . TYR A 1 72 ? 2.514 2.607 -11.769 1.00 85.44 72 TYR A CA 1
ATOM 596 C C . 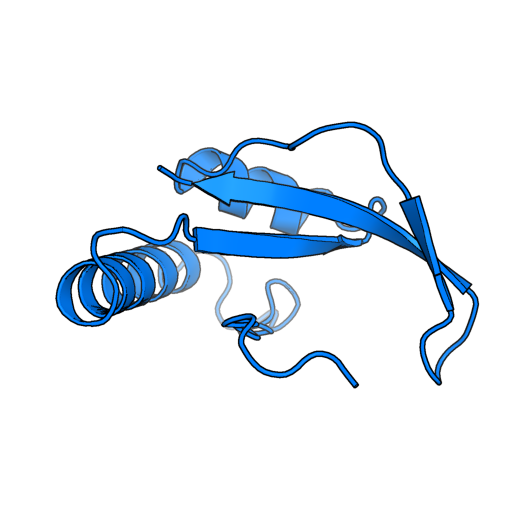TYR A 1 72 ? 3.930 3.155 -11.851 1.00 85.44 72 TYR A C 1
ATOM 598 O O . TYR A 1 72 ? 4.767 2.928 -10.972 1.00 85.44 72 TYR A O 1
ATOM 606 N N . GLU A 1 73 ? 4.209 3.858 -12.939 1.00 86.56 73 GLU A N 1
ATOM 607 C CA . GLU A 1 73 ? 5.501 4.488 -13.150 1.00 86.56 73 GLU A CA 1
ATOM 608 C C . GLU A 1 73 ? 5.518 5.885 -12.537 1.00 86.56 73 GLU A C 1
ATOM 610 O O . GLU A 1 73 ? 4.618 6.699 -12.743 1.00 86.56 73 GLU A O 1
ATOM 615 N N . LEU A 1 74 ? 6.568 6.155 -11.771 1.00 80.94 74 LEU A N 1
ATOM 616 C CA . LEU A 1 74 ? 6.874 7.470 -11.237 1.00 80.94 74 LEU A CA 1
ATOM 617 C C . LEU A 1 74 ? 8.267 7.864 -11.702 1.00 80.94 74 LEU A C 1
ATOM 619 O O . LEU A 1 74 ? 9.250 7.154 -11.460 1.00 80.94 74 LEU A O 1
ATOM 623 N N . THR A 1 75 ? 8.353 9.036 -12.319 1.00 76.81 75 THR A N 1
ATOM 624 C CA . THR A 1 75 ? 9.627 9.691 -12.602 1.00 76.81 75 THR A CA 1
ATOM 625 C C . THR A 1 75 ? 10.057 10.447 -11.354 1.00 76.81 75 THR A C 1
ATOM 627 O O . THR A 1 75 ? 9.515 11.504 -11.033 1.00 76.81 75 THR A O 1
ATOM 630 N N . THR A 1 76 ? 11.018 9.892 -10.616 1.00 71.50 76 THR A N 1
ATOM 631 C CA . THR A 1 76 ? 11.669 10.607 -9.511 1.00 71.50 76 THR A CA 1
ATOM 632 C C . THR A 1 76 ? 12.902 11.337 -10.045 1.00 71.50 76 THR A C 1
ATOM 634 O O . THR A 1 76 ? 13.363 11.054 -11.148 1.00 71.50 76 THR A O 1
ATOM 637 N N . GLY A 1 77 ? 13.516 12.232 -9.262 1.00 66.12 77 GLY A N 1
ATOM 638 C CA . GLY A 1 77 ? 14.764 12.91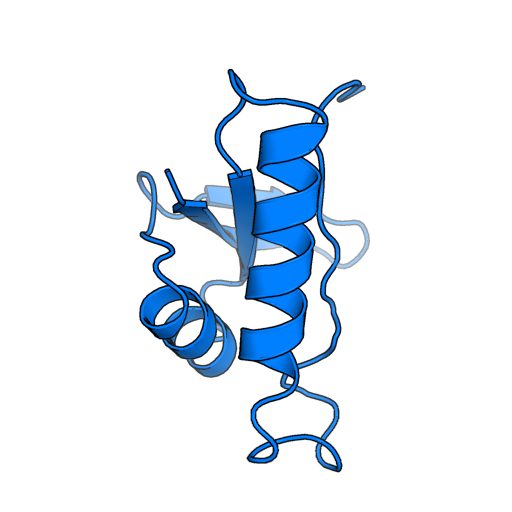4 -9.666 1.00 66.12 77 GLY A CA 1
ATOM 639 C C . GLY A 1 77 ? 15.965 11.987 -9.940 1.00 66.12 77 GLY A C 1
ATOM 640 O O . GLY A 1 77 ? 17.018 12.458 -10.345 1.00 66.12 77 GLY A O 1
ATOM 641 N N . ILE A 1 78 ? 15.807 10.676 -9.722 1.00 64.31 78 ILE A N 1
ATOM 642 C CA . ILE A 1 78 ? 16.810 9.615 -9.926 1.00 64.31 78 ILE A CA 1
ATOM 643 C C . ILE A 1 78 ? 16.464 8.771 -11.180 1.00 64.31 78 ILE A C 1
ATOM 645 O O .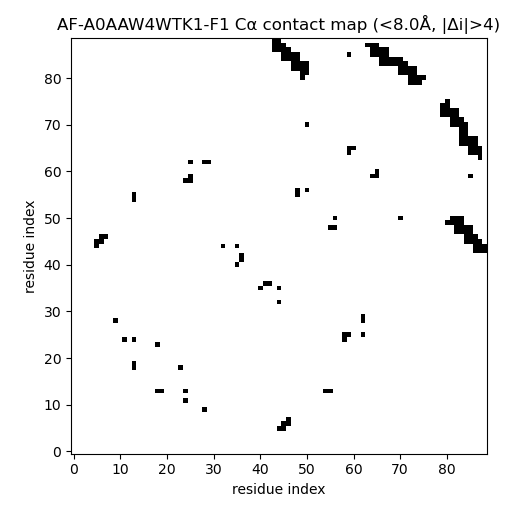 ILE A 1 78 ? 17.199 7.861 -11.543 1.00 64.31 78 ILE A O 1
ATOM 649 N N . GLY A 1 79 ? 15.347 9.065 -11.856 1.00 74.62 79 GLY A N 1
ATOM 650 C CA . GLY A 1 79 ? 14.869 8.362 -13.048 1.00 74.62 79 GLY A CA 1
ATOM 651 C C . GLY A 1 79 ? 13.477 7.749 -12.880 1.00 74.62 79 GLY A C 1
ATOM 652 O O . GLY A 1 79 ? 12.870 7.790 -11.803 1.00 74.62 79 GLY A O 1
ATOM 653 N N . THR A 1 80 ? 12.969 7.174 -13.968 1.00 82.00 80 THR A N 1
ATOM 654 C CA . THR A 1 80 ? 11.691 6.454 -13.994 1.00 82.00 80 THR A CA 1
ATOM 655 C C . THR A 1 80 ? 11.816 5.124 -13.266 1.00 82.00 80 THR A C 1
ATOM 657 O O . THR A 1 80 ? 12.767 4.369 -13.466 1.00 82.00 80 THR A O 1
ATOM 660 N N . GLY A 1 81 ? 10.857 4.819 -12.397 1.00 82.06 81 GLY A N 1
ATOM 661 C CA . GLY A 1 81 ? 10.753 3.501 -11.791 1.00 82.06 81 GLY A CA 1
ATOM 662 C C . GLY A 1 81 ? 9.314 3.112 -11.524 1.00 82.06 81 GLY A C 1
ATOM 663 O O . GLY A 1 81 ? 8.431 3.961 -11.446 1.00 82.06 81 GLY A O 1
ATOM 664 N N . THR A 1 82 ? 9.094 1.815 -11.357 1.00 86.69 82 THR A N 1
ATOM 665 C CA . THR A 1 82 ? 7.771 1.263 -11.079 1.00 86.69 82 THR A CA 1
ATOM 666 C C . THR A 1 82 ? 7.554 1.134 -9.574 1.00 86.69 82 THR A C 1
ATOM 668 O O . THR A 1 82 ? 8.419 0.632 -8.844 1.00 86.69 82 THR A O 1
ATOM 671 N N . PHE A 1 83 ? 6.383 1.558 -9.108 1.00 87.06 83 PHE A N 1
ATOM 672 C CA . PHE A 1 83 ? 5.986 1.549 -7.706 1.00 87.06 83 PHE A CA 1
ATOM 673 C C . PHE A 1 83 ? 4.642 0.848 -7.524 1.00 87.06 83 PHE A C 1
ATOM 675 O O . PHE A 1 83 ? 3.760 0.925 -8.373 1.00 87.06 83 PHE A O 1
ATOM 682 N N . TYR A 1 84 ? 4.489 0.178 -6.387 1.00 87.69 84 TYR A N 1
ATOM 683 C CA . TYR A 1 84 ? 3.200 -0.221 -5.848 1.00 87.69 84 TYR A CA 1
ATOM 684 C C . TYR A 1 84 ? 2.751 0.799 -4.815 1.00 87.69 84 TYR A C 1
ATOM 686 O O . TYR A 1 84 ? 3.535 1.197 -3.948 1.00 87.69 84 TYR A O 1
ATOM 694 N N . ARG A 1 85 ? 1.466 1.139 -4.855 1.00 88.31 85 ARG A N 1
ATOM 695 C CA . ARG A 1 85 ? 0.788 1.745 -3.717 1.00 88.31 85 ARG A CA 1
ATOM 696 C C . ARG A 1 85 ? 0.364 0.627 -2.781 1.00 88.31 85 ARG A C 1
ATOM 698 O O . ARG A 1 85 ? -0.187 -0.377 -3.224 1.00 88.31 85 ARG A O 1
ATOM 705 N N . MET A 1 86 ? 0.636 0.781 -1.494 1.00 88.25 86 MET A N 1
ATOM 706 C CA . MET A 1 86 ? 0.144 -0.132 -0.476 1.00 88.25 86 MET A CA 1
ATOM 707 C C . MET A 1 86 ? -0.642 0.630 0.581 1.00 88.25 86 MET A C 1
ATOM 709 O O . MET A 1 86 ? -0.151 1.628 1.101 1.00 88.25 86 MET A O 1
ATOM 713 N N . ILE A 1 87 ? -1.833 0.145 0.917 1.00 88.06 87 ILE A N 1
ATOM 714 C CA . ILE A 1 87 ? -2.757 0.768 1.871 1.00 88.06 87 ILE A CA 1
ATOM 715 C C . ILE A 1 87 ? -2.942 -0.109 3.107 1.00 88.06 87 ILE A C 1
ATOM 717 O O . ILE A 1 87 ? -2.820 -1.335 3.034 1.00 88.06 87 ILE A O 1
ATOM 721 N N . ARG A 1 88 ? -3.253 0.515 4.241 1.00 83.44 88 ARG A N 1
ATOM 722 C CA . ARG A 1 88 ? -3.679 -0.151 5.473 1.00 83.44 88 ARG A CA 1
ATOM 723 C C . ARG A 1 88 ? -4.847 0.616 6.094 1.00 83.44 88 ARG A C 1
ATOM 725 O O . ARG A 1 88 ? -4.719 1.807 6.382 1.00 83.44 88 ARG A O 1
ATOM 732 N N . GLU A 1 89 ? -5.948 -0.096 6.311 1.00 72.81 89 GLU A N 1
ATOM 733 C CA . GLU A 1 89 ? -7.184 0.385 6.954 1.00 72.81 89 GLU A CA 1
ATOM 734 C C . GLU A 1 89 ? -7.180 0.162 8.474 1.00 72.81 89 GLU A C 1
ATOM 736 O O . GLU A 1 89 ? -6.437 -0.724 8.959 1.00 72.81 89 GLU A O 1
#

InterPro domains:
  IPR016181 Acyl-CoA N-acyltransferase [SSF55729] (17-73)

Solvent-accessible surface area (backbone atoms only — not comparable to full-atom values): 5516 Å² total; per-residue (Å²): 138,81,88,87,68,74,71,66,76,73,75,68,43,89,74,44,80,89,59,68,94,66,60,51,66,54,53,51,51,49,52,53,48,55,50,43,45,71,76,36,70,91,56,75,50,50,42,78,43,52,67,84,45,57,68,54,52,54,52,41,42,75,65,59,31,41,77,51,82,68,73,43,79,46,77,49,102,90,45,76,44,51,27,32,39,31,37,36,130

pLDDT: mean 70.69, std 18.4, range [25.11, 90.81]

Radius of gyration: 13.34 Å; Cα contacts (8 Å, |Δi|>4): 97; chains: 1; bounding box: 34×29×30 Å

Nearest PDB structures (foldseek):
  7kwh-assembly1_D  TM=8.130E-01  e=2.451E-03  Vibrio cholerae O1 biovar El Tor str. N16961
  7kwj-assembly1_B  TM=7.820E-01  e=2.783E-03  Vibrio cholerae O1 biovar El Tor str. N16961
  7kwq-assembly1_A  TM=8.198E-01  e=4.923E-03  Vibrio cholerae O1 biovar El Tor str. N16961
  3owc-assembly2_B  TM=8.089E-01  e=4.621E-03  Pseudomonas aeruginosa PAO1
  2i79-assembly3_D  TM=7.314E-01  e=1.785E-03  Streptococcus pneumoniae TIGR4

Sequence (89 aa):
QCQNCFFVYPIIDCNLKNLCNKHYGQRMLSITYEISKKLYPNKPLYLEVRTWNIRAIKCYQKAGFRIDGQAYELTTGIGTGTFYRMIRE

Organism: NCBI:txid39491

Mean predicted aligned error: 9.52 Å

Foldseek 3Di:
DDPPAPAPPPCCPPPPPVCPPVCVLLVVLVVVVVVCCVVPVPDWHKYKDFPVPVVVVVSVVVSQKDFDDDWDWDQDPVGITTITMITHD